Protein AF-X6I1Y8-F1 (afdb_monomer_lite)

Foldseek 3Di:
DVVLVCCCPVVVDALQNAAEEAEDPADEDDDDDPCLVVDDDPVSVVSVVSVVVVVVSVVVQVVSCVRNNVVRYHYDYDYHDHDDDQDPPNPVDDDPVVVVVPPPPPDD

pLDDT: mean 79.58, std 16.01, range [38.06, 97.5]

Structure (mmCIF, N/CA/C/O backbone):
data_AF-X6I1Y8-F1
#
_entry.id   AF-X6I1Y8-F1
#
loop_
_atom_site.group_PDB
_atom_site.id
_atom_site.type_symbol
_atom_site.label_atom_id
_atom_site.label_alt_id
_atom_site.label_comp_id
_atom_site.label_asym_id
_atom_site.label_entity_id
_atom_site.label_seq_id
_atom_site.pdbx_PDB_ins_code
_atom_site.Cartn_x
_atom_site.Cartn_y
_atom_site.Cartn_z
_atom_site.occupancy
_atom_site.B_iso_or_equiv
_atom_site.auth_seq_id
_atom_site.auth_comp_id
_atom_site.auth_asym_id
_atom_site.auth_atom_id
_atom_site.pdbx_PDB_model_num
ATOM 1 N N . MET A 1 1 ? -7.346 -3.556 -0.395 1.00 86.25 1 MET A N 1
ATOM 2 C CA . MET A 1 1 ? -8.622 -2.998 -0.889 1.00 86.25 1 MET A CA 1
ATOM 3 C C . MET A 1 1 ? -9.777 -3.969 -0.684 1.00 86.25 1 MET A C 1
ATOM 5 O O . MET A 1 1 ? -10.720 -3.591 -0.012 1.00 86.25 1 MET A O 1
ATOM 9 N N . THR A 1 2 ? -9.693 -5.216 -1.162 1.00 89.94 2 THR A N 1
ATOM 10 C CA . THR A 1 2 ? -10.754 -6.227 -0.961 1.00 89.94 2 THR A CA 1
ATOM 11 C C . THR A 1 2 ? -11.120 -6.414 0.512 1.00 89.94 2 THR A C 1
ATOM 13 O O . THR A 1 2 ? -12.273 -6.242 0.867 1.00 89.94 2 THR A O 1
ATOM 16 N N . ALA A 1 3 ? -10.123 -6.577 1.389 1.00 91.94 3 ALA A N 1
ATOM 17 C CA . ALA A 1 3 ? -10.350 -6.724 2.830 1.00 91.94 3 ALA A CA 1
ATOM 18 C C . ALA A 1 3 ? -11.124 -5.557 3.479 1.00 91.94 3 ALA A C 1
ATOM 20 O O . ALA A 1 3 ? -11.882 -5.778 4.415 1.00 91.94 3 ALA A O 1
ATOM 21 N N . LEU A 1 4 ? -10.957 -4.321 2.986 1.00 95.00 4 LEU A N 1
ATOM 22 C CA . LEU A 1 4 ? -11.710 -3.164 3.484 1.00 95.00 4 LEU A CA 1
ATOM 23 C C . LEU A 1 4 ? -13.194 -3.293 3.120 1.00 95.00 4 LEU A C 1
ATOM 25 O O . LEU A 1 4 ? -14.059 -3.129 3.974 1.00 95.00 4 LEU A O 1
ATOM 29 N N . VAL A 1 5 ? -13.477 -3.594 1.851 1.00 95.06 5 VAL A N 1
ATOM 30 C CA . VAL A 1 5 ? -14.854 -3.752 1.368 1.00 95.06 5 VAL A CA 1
ATOM 31 C C . VAL A 1 5 ? -15.518 -4.955 2.034 1.00 95.06 5 VAL A C 1
ATOM 33 O O . VAL A 1 5 ? -16.666 -4.844 2.451 1.00 95.06 5 VAL A O 1
ATOM 36 N N . ASP A 1 6 ? -14.788 -6.054 2.222 1.00 96.25 6 ASP A N 1
ATOM 37 C CA . ASP A 1 6 ? -15.281 -7.241 2.924 1.00 96.25 6 ASP A CA 1
ATOM 38 C C . ASP A 1 6 ? -15.609 -6.934 4.391 1.00 96.25 6 ASP A C 1
ATOM 40 O O . ASP A 1 6 ? -16.661 -7.335 4.880 1.00 96.25 6 ASP A O 1
ATOM 44 N N . ALA A 1 7 ? -14.761 -6.176 5.095 1.00 95.56 7 ALA A N 1
ATOM 45 C CA . ALA A 1 7 ? -15.032 -5.756 6.471 1.00 95.56 7 ALA A CA 1
ATOM 46 C C . ALA A 1 7 ? -16.342 -4.953 6.576 1.00 95.56 7 ALA A C 1
ATOM 48 O O . ALA A 1 7 ? -17.170 -5.204 7.454 1.00 95.56 7 ALA A O 1
ATOM 49 N N . MET A 1 8 ? -16.564 -4.023 5.647 1.00 95.38 8 MET A N 1
ATOM 50 C CA . MET A 1 8 ? -17.774 -3.199 5.620 1.00 95.38 8 MET A CA 1
ATOM 51 C C . MET A 1 8 ? -19.017 -4.005 5.219 1.00 95.38 8 MET A C 1
ATOM 53 O O . MET A 1 8 ? -20.071 -3.858 5.833 1.00 95.38 8 MET A O 1
ATOM 57 N N . ALA A 1 9 ? -18.906 -4.855 4.196 1.00 95.75 9 ALA A N 1
ATOM 58 C CA . ALA A 1 9 ? -20.039 -5.584 3.634 1.00 95.75 9 ALA A CA 1
ATOM 59 C C . ALA A 1 9 ? -20.448 -6.790 4.490 1.00 95.75 9 ALA A C 1
ATOM 61 O O . ALA A 1 9 ? -21.637 -7.010 4.713 1.00 95.75 9 ALA A O 1
ATOM 62 N N . CYS A 1 10 ? -19.478 -7.565 4.977 1.00 97.50 10 CYS A N 1
ATOM 63 C CA . CYS A 1 10 ? -19.738 -8.822 5.681 1.00 97.50 10 CYS A CA 1
ATOM 64 C C . CYS A 1 10 ? -19.906 -8.637 7.192 1.00 97.50 10 CYS A C 1
ATOM 66 O O . CYS A 1 10 ? -20.598 -9.433 7.821 1.00 97.50 10 CYS A O 1
ATOM 68 N N . TYR A 1 11 ? -19.289 -7.604 7.775 1.00 96.12 11 TYR A N 1
ATOM 69 C CA . TYR A 1 11 ? -19.300 -7.376 9.225 1.00 96.12 11 TYR A CA 1
ATOM 70 C C . TYR A 1 11 ? -19.976 -6.064 9.637 1.00 96.12 11 TYR A C 1
ATOM 72 O O . TYR A 1 11 ? -20.004 -5.752 10.824 1.00 96.12 11 TYR A O 1
ATOM 80 N N . ALA A 1 12 ? -20.535 -5.311 8.679 1.00 94.25 12 ALA A N 1
ATOM 81 C CA . ALA A 1 12 ? -21.230 -4.041 8.911 1.00 94.25 12 ALA A CA 1
ATOM 82 C C . ALA A 1 12 ? -20.410 -3.024 9.731 1.00 94.25 12 ALA A C 1
ATOM 84 O O . ALA A 1 12 ? -20.971 -2.202 10.456 1.00 94.25 12 ALA A O 1
ATOM 85 N N . ILE A 1 13 ? -19.079 -3.086 9.626 1.00 96.38 13 ILE A N 1
ATOM 86 C CA . ILE A 1 13 ? -18.184 -2.141 10.292 1.00 96.38 13 ILE A CA 1
ATOM 87 C C . ILE A 1 13 ? -18.301 -0.801 9.572 1.00 96.38 13 ILE A C 1
ATOM 89 O O . ILE A 1 13 ? -18.133 -0.722 8.351 1.00 96.38 13 ILE A O 1
ATOM 93 N N . ASP A 1 14 ? -18.583 0.259 10.325 1.00 96.25 14 ASP A N 1
ATOM 94 C CA . ASP A 1 14 ? -18.649 1.595 9.755 1.00 96.25 14 ASP A CA 1
ATOM 95 C C . ASP A 1 14 ? -17.248 2.065 9.326 1.00 96.25 14 ASP A C 1
ATOM 97 O O . ASP A 1 14 ? -16.246 1.844 10.008 1.00 96.25 14 ASP A O 1
ATOM 101 N N . ARG A 1 15 ? -17.168 2.745 8.180 1.00 94.81 15 ARG A N 1
ATOM 102 C CA . ARG A 1 15 ? -15.895 3.187 7.586 1.00 94.81 15 ARG A CA 1
ATOM 103 C C . ARG A 1 15 ? -15.078 4.112 8.499 1.00 94.81 15 ARG A C 1
ATOM 105 O O . ARG A 1 15 ? -13.859 4.135 8.380 1.00 94.81 15 ARG A O 1
ATOM 112 N N . HIS A 1 16 ? -15.719 4.845 9.416 1.00 95.69 16 HIS A N 1
ATOM 113 C CA . HIS A 1 16 ? -15.053 5.727 10.383 1.00 95.69 16 HIS A CA 1
ATOM 114 C C . HIS A 1 16 ? -14.553 4.968 11.625 1.00 95.69 16 HIS A C 1
ATOM 116 O O . HIS A 1 16 ? -14.071 5.584 12.574 1.00 95.69 16 HIS A O 1
ATOM 122 N N . GLN A 1 17 ? -14.677 3.641 11.648 1.00 96.12 17 GLN A N 1
ATOM 123 C CA . GLN A 1 17 ? -14.090 2.766 12.665 1.00 96.12 17 GLN A CA 1
ATOM 124 C C . GLN A 1 17 ? -12.865 2.011 12.134 1.00 96.12 17 GLN A C 1
ATOM 126 O O . GLN A 1 17 ? -12.293 1.191 12.849 1.00 96.12 17 GLN A O 1
ATOM 131 N N . ILE A 1 18 ? -12.476 2.260 10.880 1.00 96.44 18 ILE A N 1
ATOM 132 C CA . ILE A 1 18 ? -11.401 1.546 10.201 1.00 96.44 18 ILE A CA 1
ATOM 133 C C . ILE A 1 18 ? -10.221 2.495 10.012 1.00 96.44 18 ILE A C 1
ATOM 135 O O . ILE A 1 18 ? -10.349 3.545 9.385 1.00 96.44 18 ILE A O 1
ATOM 139 N N . ASP A 1 19 ? -9.063 2.091 10.527 1.00 97.19 19 ASP A N 1
ATOM 140 C CA . ASP A 1 19 ? -7.778 2.735 10.272 1.00 97.19 19 ASP A CA 1
ATOM 141 C C . ASP A 1 19 ? -6.890 1.779 9.481 1.00 97.19 19 ASP A C 1
ATOM 143 O O . ASP A 1 19 ? -6.830 0.578 9.760 1.00 97.19 19 ASP A O 1
ATOM 147 N N . ILE A 1 20 ? -6.218 2.302 8.459 1.00 97.00 20 ILE A N 1
ATOM 148 C CA . ILE A 1 20 ? -5.457 1.494 7.509 1.00 97.00 20 ILE A CA 1
ATOM 149 C C . ILE A 1 20 ? -3.996 1.922 7.536 1.00 97.00 20 ILE A C 1
ATOM 151 O O . ILE A 1 20 ? -3.648 3.034 7.137 1.00 97.00 20 ILE A O 1
ATOM 155 N N . LEU A 1 21 ? -3.132 0.983 7.913 1.00 96.19 21 LEU A N 1
ATOM 156 C CA . LEU A 1 21 ? -1.700 1.047 7.657 1.00 96.19 21 LEU A CA 1
ATOM 157 C C . LEU A 1 21 ? -1.385 0.254 6.385 1.00 96.19 21 LEU A C 1
ATOM 159 O O . LEU A 1 21 ? -1.597 -0.955 6.315 1.00 96.19 21 LEU A O 1
ATOM 163 N N . SER A 1 22 ? -0.866 0.939 5.375 1.00 94.62 22 SER A N 1
ATOM 164 C CA . SER A 1 22 ? -0.395 0.349 4.127 1.00 94.62 22 SER A CA 1
ATOM 165 C C . SER A 1 22 ? 1.130 0.357 4.108 1.00 94.62 22 SER A C 1
ATOM 167 O O . SER A 1 22 ? 1.737 1.416 4.255 1.00 94.62 22 SER A O 1
ATOM 169 N N . LEU A 1 23 ? 1.745 -0.807 3.901 1.00 93.19 23 LEU A N 1
ATOM 170 C CA . LEU A 1 23 ? 3.200 -0.959 3.822 1.00 93.19 23 LEU A CA 1
ATOM 171 C C . LEU A 1 23 ? 3.642 -1.180 2.381 1.00 93.19 23 LEU A C 1
ATOM 173 O O . LEU A 1 23 ? 3.035 -1.965 1.645 1.00 93.19 23 LEU A O 1
ATOM 177 N N . GLY A 1 24 ? 4.660 -0.440 1.964 1.00 88.50 24 GLY A N 1
ATOM 178 C CA . GLY A 1 24 ? 5.249 -0.550 0.643 1.00 88.50 24 GLY A CA 1
ATOM 179 C C . GLY A 1 24 ? 6.523 -1.352 0.583 1.00 88.50 24 GLY A C 1
ATOM 180 O O . GLY A 1 24 ? 7.197 -1.559 1.586 1.00 88.50 24 GLY A O 1
ATOM 181 N N . CYS A 1 25 ? 6.826 -1.800 -0.630 1.00 86.38 25 CYS A N 1
ATOM 182 C CA . CYS A 1 25 ? 8.020 -2.572 -0.948 1.00 86.38 25 CYS A CA 1
ATOM 183 C C . CYS A 1 25 ? 9.042 -1.734 -1.720 1.00 86.38 25 CYS A C 1
ATOM 185 O O . CYS A 1 25 ? 9.877 -2.309 -2.409 1.00 86.38 25 CYS A O 1
ATOM 187 N N . VAL A 1 26 ? 8.983 -0.402 -1.587 1.00 81.69 26 VAL A N 1
ATOM 188 C CA . VAL A 1 26 ? 9.804 0.555 -2.332 1.00 81.69 26 VAL A CA 1
ATOM 189 C C . VAL A 1 26 ? 9.480 0.559 -3.828 1.00 81.69 26 VAL A C 1
ATOM 191 O O . VAL A 1 26 ? 9.243 -0.467 -4.460 1.00 81.69 26 VAL A O 1
ATOM 194 N N . GLU A 1 27 ? 9.431 1.751 -4.418 1.00 74.75 27 GLU A N 1
ATOM 195 C CA . GLU A 1 27 ? 9.234 1.893 -5.858 1.00 74.75 27 GLU A CA 1
ATOM 196 C C . GLU A 1 27 ? 10.581 1.911 -6.595 1.00 74.75 27 GLU A C 1
ATOM 198 O O . GLU A 1 27 ? 11.579 2.459 -6.114 1.00 74.75 27 GLU A O 1
ATOM 203 N N . LEU A 1 28 ? 10.587 1.336 -7.797 1.00 72.12 28 LEU A N 1
ATOM 204 C CA . LEU A 1 28 ? 11.689 1.448 -8.745 1.00 72.12 28 LEU A CA 1
ATOM 205 C C . LEU A 1 28 ? 11.402 2.562 -9.746 1.00 72.12 28 LEU A C 1
ATOM 207 O O . LEU A 1 28 ? 10.261 2.769 -10.176 1.00 72.12 28 LEU A O 1
ATOM 211 N N . GLU A 1 29 ? 12.452 3.284 -10.126 1.00 64.44 29 GLU A N 1
ATOM 212 C CA . GLU A 1 29 ? 12.372 4.273 -11.192 1.00 64.44 29 GLU A CA 1
ATOM 213 C C . GLU A 1 29 ? 12.311 3.549 -12.543 1.00 64.44 29 GLU A C 1
ATOM 215 O O . GLU A 1 29 ? 13.318 3.100 -13.084 1.00 64.44 29 GLU A O 1
ATOM 220 N N . PHE A 1 30 ? 11.099 3.397 -13.075 1.00 63.28 30 PHE A N 1
ATOM 221 C CA . PHE A 1 30 ? 10.871 2.788 -14.383 1.00 63.28 30 PHE A CA 1
ATOM 222 C C . PHE A 1 30 ? 10.756 3.865 -15.464 1.00 63.28 30 PHE A C 1
ATOM 224 O O . PHE A 1 30 ? 9.817 4.664 -15.455 1.00 63.28 30 PHE A O 1
ATOM 231 N N . ALA A 1 31 ? 11.669 3.848 -16.436 1.00 59.25 31 ALA A N 1
ATOM 232 C CA . ALA A 1 31 ? 11.556 4.625 -17.667 1.00 59.25 31 ALA A CA 1
ATOM 233 C C . ALA A 1 31 ? 11.246 3.686 -18.842 1.00 59.25 31 ALA A C 1
ATOM 235 O O . ALA A 1 31 ? 12.118 2.967 -19.327 1.00 59.25 31 ALA A O 1
ATOM 236 N N . PHE A 1 32 ? 10.001 3.703 -19.323 1.00 63.72 32 PHE A N 1
ATOM 237 C CA . PHE A 1 32 ? 9.634 2.965 -20.530 1.00 63.72 32 PHE A CA 1
ATOM 238 C C . PHE A 1 32 ? 10.196 3.653 -21.771 1.00 63.72 32 PHE A C 1
ATOM 240 O O . PHE A 1 32 ? 9.953 4.837 -22.010 1.00 63.72 32 PHE A O 1
ATOM 247 N N . THR A 1 33 ? 10.893 2.897 -22.614 1.00 68.19 33 THR A N 1
ATOM 248 C CA . THR A 1 33 ? 11.250 3.365 -23.959 1.00 68.19 33 THR A CA 1
ATOM 249 C C . THR A 1 33 ? 10.145 3.003 -24.951 1.00 68.19 33 THR A C 1
ATOM 251 O O . THR A 1 33 ? 9.460 1.991 -24.801 1.00 68.19 33 THR A O 1
ATOM 254 N N . LYS A 1 34 ? 9.958 3.825 -25.995 1.00 65.69 34 LYS A N 1
ATOM 255 C CA . LYS A 1 34 ? 8.917 3.607 -27.024 1.00 65.69 34 LYS A CA 1
ATOM 256 C C . LYS A 1 34 ? 9.009 2.220 -27.674 1.00 65.69 34 LYS A C 1
ATOM 258 O O . LYS A 1 34 ? 7.988 1.620 -27.997 1.00 65.69 34 LYS A O 1
ATOM 263 N N . ASP A 1 35 ? 10.223 1.694 -27.793 1.00 66.12 35 ASP A N 1
ATOM 264 C CA . ASP A 1 35 ? 10.494 0.367 -28.339 1.00 66.12 35 ASP A CA 1
ATOM 265 C C . ASP A 1 35 ? 9.984 -0.768 -27.446 1.00 66.12 35 ASP A C 1
ATOM 267 O O . ASP A 1 35 ? 9.489 -1.757 -27.978 1.00 66.12 35 ASP A O 1
ATOM 271 N N . GLN A 1 36 ? 10.037 -0.623 -26.117 1.00 63.41 36 GLN A N 1
ATOM 272 C CA . GLN A 1 36 ? 9.520 -1.635 -25.188 1.00 63.41 36 GLN A CA 1
ATOM 273 C C . GLN A 1 36 ? 7.992 -1.729 -25.196 1.00 63.41 36 GLN A C 1
ATOM 275 O O . GLN A 1 36 ? 7.438 -2.791 -24.931 1.00 63.41 36 GLN A O 1
ATOM 280 N N . ILE A 1 37 ? 7.314 -0.624 -25.517 1.00 66.06 37 ILE A N 1
ATOM 281 C CA . ILE A 1 37 ? 5.854 -0.576 -25.656 1.00 66.06 37 ILE A CA 1
ATOM 282 C C . ILE A 1 37 ? 5.427 -1.199 -26.995 1.00 66.06 37 ILE A C 1
ATOM 284 O O . ILE A 1 37 ? 4.406 -1.877 -27.068 1.00 66.06 37 ILE A O 1
ATOM 288 N N . ALA A 1 38 ? 6.210 -0.981 -28.058 1.00 65.50 38 ALA A N 1
ATOM 289 C CA . ALA A 1 38 ? 5.887 -1.438 -29.410 1.00 65.50 38 ALA A CA 1
ATOM 290 C C . ALA A 1 38 ? 6.306 -2.892 -29.697 1.00 65.50 38 ALA A C 1
ATOM 292 O O . ALA A 1 38 ? 5.678 -3.564 -30.516 1.00 65.50 38 ALA A O 1
ATOM 293 N N . LYS A 1 39 ? 7.373 -3.386 -29.055 1.00 64.75 39 LYS A N 1
ATOM 294 C CA . LYS A 1 39 ? 7.924 -4.732 -29.273 1.00 64.75 39 LYS A CA 1
ATOM 295 C C . LYS A 1 39 ? 7.565 -5.628 -28.086 1.00 64.75 39 LYS A C 1
ATOM 297 O O . LYS A 1 39 ? 8.153 -5.532 -27.017 1.00 64.75 39 LYS A O 1
ATOM 302 N N . GLY A 1 40 ? 6.597 -6.523 -28.280 1.00 59.53 40 GLY A N 1
ATOM 303 C CA . GLY A 1 40 ? 6.240 -7.540 -27.285 1.00 59.53 40 GLY A CA 1
ATOM 304 C C . GLY A 1 40 ? 7.333 -8.604 -27.083 1.00 59.53 40 GLY A C 1
ATOM 305 O O . GLY A 1 40 ? 8.249 -8.750 -27.891 1.00 59.53 40 GLY A O 1
ATOM 306 N N . GLY A 1 41 ? 7.249 -9.369 -25.991 1.00 67.56 41 GLY A N 1
ATOM 307 C CA . GLY A 1 41 ? 8.146 -10.499 -25.696 1.00 67.56 41 GLY A CA 1
ATOM 308 C C . GLY A 1 41 ? 8.324 -10.725 -24.193 1.00 67.56 41 GLY A C 1
ATOM 309 O O . GLY A 1 41 ? 8.079 -9.816 -23.411 1.00 67.56 41 GLY A O 1
ATOM 310 N N . ILE A 1 42 ? 8.747 -11.923 -23.768 1.00 64.56 42 ILE A N 1
ATOM 311 C CA . ILE A 1 42 ? 8.811 -12.324 -22.341 1.00 64.56 42 ILE A CA 1
ATOM 312 C C . ILE A 1 42 ? 9.562 -11.308 -21.459 1.00 64.56 42 ILE A C 1
ATOM 314 O O . ILE A 1 42 ? 9.091 -10.976 -20.375 1.00 64.56 42 ILE A O 1
ATOM 318 N N . ARG A 1 43 ? 10.692 -10.759 -21.932 1.00 63.88 43 ARG A N 1
ATOM 319 C CA . ARG A 1 43 ? 11.449 -9.731 -21.188 1.00 63.88 43 ARG A CA 1
ATOM 320 C C . ARG A 1 43 ? 10.676 -8.418 -21.036 1.00 63.88 43 ARG A C 1
ATOM 322 O O . ARG A 1 43 ? 10.698 -7.830 -19.968 1.00 63.88 43 ARG A O 1
ATOM 329 N N . HIS A 1 44 ? 9.963 -7.993 -22.077 1.00 65.38 44 HIS A N 1
ATOM 330 C CA . HIS A 1 44 ? 9.120 -6.796 -22.034 1.00 65.38 44 HIS A CA 1
ATOM 331 C C . HIS A 1 44 ? 7.921 -6.987 -21.095 1.00 65.38 44 HIS A C 1
ATOM 333 O O . HIS A 1 44 ? 7.576 -6.082 -20.344 1.00 65.38 44 HIS A O 1
ATOM 339 N N . TRP A 1 45 ? 7.332 -8.189 -21.073 1.00 68.81 45 TRP A N 1
ATOM 340 C CA . TRP A 1 45 ? 6.238 -8.531 -20.160 1.00 68.81 45 TRP A CA 1
ATOM 341 C C . 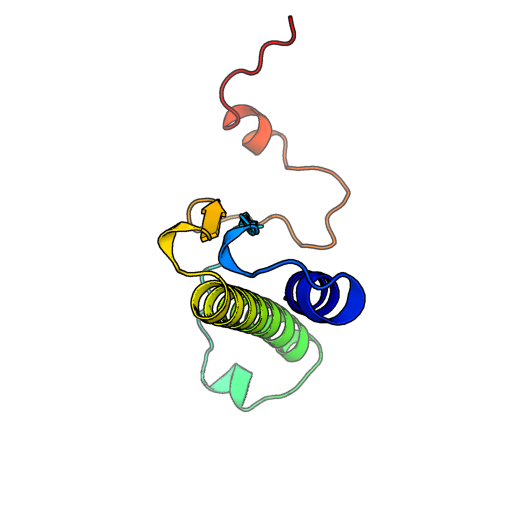TRP A 1 45 ? 6.652 -8.510 -18.684 1.00 68.81 45 TRP A C 1
ATOM 343 O O . TRP A 1 45 ? 5.853 -8.071 -17.860 1.00 68.81 45 TRP A O 1
ATOM 353 N N . ARG A 1 46 ? 7.886 -8.914 -18.344 1.00 70.19 46 ARG A N 1
ATOM 354 C CA . ARG A 1 46 ? 8.400 -8.829 -16.962 1.00 70.19 46 ARG A CA 1
ATOM 355 C C . ARG A 1 46 ? 8.379 -7.384 -16.443 1.00 70.19 46 ARG A C 1
ATOM 357 O O . ARG A 1 46 ? 7.841 -7.142 -15.369 1.00 70.19 46 ARG A O 1
ATOM 364 N N . GLU A 1 47 ? 8.874 -6.427 -17.226 1.00 71.62 47 GLU A N 1
ATOM 365 C CA . GLU A 1 47 ? 8.878 -5.004 -16.842 1.00 71.62 47 GLU A CA 1
ATOM 366 C C . GLU A 1 47 ? 7.460 -4.413 -16.742 1.00 71.62 47 GLU A C 1
ATOM 368 O O . GLU A 1 47 ? 7.154 -3.630 -15.839 1.00 71.62 47 GLU A O 1
ATOM 373 N N . ILE A 1 48 ? 6.557 -4.830 -17.637 1.00 75.94 48 ILE A N 1
ATOM 374 C CA . ILE A 1 48 ? 5.147 -4.412 -17.614 1.00 75.94 48 ILE A CA 1
ATOM 375 C C . ILE A 1 48 ? 4.454 -4.872 -16.325 1.00 75.94 48 ILE A C 1
ATOM 377 O O . ILE A 1 48 ? 3.665 -4.111 -15.765 1.00 75.94 48 ILE A O 1
ATOM 381 N N . ILE A 1 49 ? 4.744 -6.082 -15.835 1.00 79.38 49 ILE A N 1
ATOM 382 C CA . ILE A 1 49 ? 4.148 -6.606 -14.597 1.00 79.38 49 ILE A CA 1
ATOM 383 C C . ILE A 1 49 ? 4.547 -5.741 -13.398 1.00 79.38 49 ILE A C 1
ATOM 385 O O . ILE A 1 49 ? 3.671 -5.338 -12.635 1.00 79.38 49 ILE A O 1
ATOM 389 N N . SER A 1 50 ? 5.824 -5.380 -13.265 1.00 80.00 50 SER A N 1
ATOM 390 C CA . SER A 1 50 ? 6.291 -4.520 -12.169 1.00 80.00 50 SER A CA 1
ATOM 391 C C . SER A 1 50 ? 5.591 -3.156 -12.166 1.00 80.00 50 SER A C 1
ATOM 393 O O . SER A 1 50 ? 5.133 -2.677 -11.124 1.00 80.00 50 SER A O 1
ATOM 395 N N . ALA A 1 51 ? 5.418 -2.545 -13.340 1.00 79.50 51 ALA A N 1
ATOM 396 C CA . ALA A 1 51 ? 4.668 -1.297 -13.452 1.00 79.50 51 ALA A CA 1
ATOM 397 C C . ALA A 1 51 ? 3.166 -1.474 -13.186 1.00 79.50 51 ALA A C 1
ATOM 399 O O . ALA A 1 51 ? 2.548 -0.617 -12.550 1.00 79.50 51 ALA A O 1
ATOM 400 N N . ALA A 1 52 ? 2.573 -2.586 -13.626 1.00 85.12 52 ALA A N 1
ATOM 401 C CA . ALA A 1 52 ? 1.180 -2.907 -13.338 1.00 85.12 52 ALA A CA 1
ATOM 402 C C . ALA A 1 52 ? 0.945 -3.089 -11.831 1.00 85.12 52 ALA A C 1
ATOM 404 O O . ALA A 1 52 ? -0.041 -2.573 -11.309 1.00 85.12 52 ALA A O 1
ATOM 405 N N . MET A 1 53 ? 1.865 -3.741 -11.112 1.00 86.81 53 MET A N 1
ATOM 406 C CA . MET A 1 53 ? 1.814 -3.878 -9.651 1.00 86.81 53 MET A CA 1
ATOM 407 C C . MET A 1 53 ? 1.857 -2.514 -8.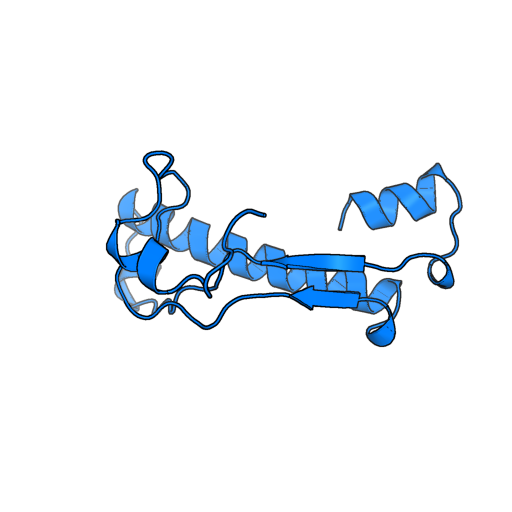958 1.00 86.81 53 MET A C 1
ATOM 409 O O . MET A 1 53 ? 1.065 -2.256 -8.050 1.00 86.81 53 MET A O 1
ATOM 413 N N . ARG A 1 54 ? 2.720 -1.603 -9.425 1.00 85.44 54 ARG A N 1
ATOM 414 C CA . ARG A 1 54 ? 2.775 -0.224 -8.919 1.00 85.44 54 ARG A CA 1
ATOM 415 C C . ARG A 1 54 ? 1.447 0.508 -9.121 1.00 85.44 54 ARG A C 1
ATOM 417 O O . ARG A 1 54 ? 0.896 1.055 -8.167 1.00 85.44 54 ARG A O 1
ATOM 424 N N . LEU A 1 55 ? 0.911 0.487 -10.341 1.00 88.62 55 LEU A N 1
ATOM 425 C CA . LEU A 1 55 ? -0.373 1.121 -10.664 1.00 88.62 55 LEU A CA 1
ATOM 426 C C . LEU A 1 55 ? -1.524 0.522 -9.851 1.00 88.62 55 LEU A C 1
ATOM 428 O O . LEU A 1 55 ? -2.385 1.253 -9.362 1.00 88.62 55 LEU A O 1
ATOM 432 N N . GLN A 1 56 ? -1.525 -0.798 -9.669 1.00 91.31 56 GLN A N 1
ATOM 433 C CA . GLN A 1 56 ? -2.520 -1.496 -8.864 1.00 91.31 56 GLN A CA 1
ATOM 434 C C . GLN A 1 56 ? -2.441 -1.071 -7.392 1.00 91.31 56 GLN A C 1
ATOM 436 O O . GLN A 1 56 ? -3.480 -0.775 -6.799 1.00 91.31 56 GLN A O 1
ATOM 441 N N . SER A 1 57 ? -1.235 -0.967 -6.830 1.00 91.00 57 SER A N 1
ATOM 442 C CA . SER A 1 57 ? -1.012 -0.495 -5.460 1.00 91.00 57 SER A CA 1
ATOM 443 C C . SER A 1 57 ? -1.525 0.937 -5.271 1.00 91.00 57 SER A C 1
ATOM 445 O O . SER A 1 57 ? -2.276 1.215 -4.334 1.00 91.00 57 SER A O 1
ATOM 447 N N . GLN A 1 58 ? -1.210 1.836 -6.209 1.00 91.44 58 GLN A N 1
ATOM 448 C CA . GLN A 1 58 ? -1.671 3.228 -6.172 1.00 91.44 58 GLN A CA 1
ATOM 449 C C . GLN A 1 58 ? -3.194 3.338 -6.302 1.00 91.44 58 GLN A C 1
ATOM 451 O O . GLN A 1 58 ? -3.821 4.095 -5.560 1.00 91.44 58 GLN A O 1
ATOM 456 N N . ASN A 1 59 ? -3.804 2.554 -7.195 1.00 94.06 59 ASN A N 1
ATOM 457 C CA . ASN A 1 59 ? -5.257 2.504 -7.339 1.00 94.06 59 ASN A CA 1
ATOM 458 C C . ASN A 1 59 ? -5.917 2.007 -6.043 1.00 94.06 59 ASN A C 1
ATOM 460 O O . ASN A 1 59 ? -6.808 2.668 -5.514 1.00 94.06 59 ASN A O 1
ATOM 464 N N . ALA A 1 60 ? -5.423 0.903 -5.476 1.00 94.06 60 ALA A N 1
ATOM 465 C CA . ALA A 1 60 ? -5.927 0.353 -4.222 1.00 94.06 60 ALA A CA 1
ATOM 466 C C . ALA A 1 60 ? -5.814 1.350 -3.057 1.00 94.06 60 ALA A C 1
ATOM 468 O O . ALA A 1 60 ? -6.746 1.464 -2.259 1.00 94.06 60 ALA A O 1
ATOM 469 N N . LEU A 1 61 ? -4.698 2.079 -2.969 1.00 95.00 61 LEU A N 1
ATOM 470 C CA . LEU A 1 61 ? -4.477 3.105 -1.953 1.00 95.00 61 LEU A CA 1
ATOM 471 C C . LEU A 1 61 ? -5.444 4.285 -2.125 1.00 95.00 61 LEU A C 1
ATOM 473 O O . LEU A 1 61 ? -6.045 4.735 -1.150 1.00 95.00 61 LEU A O 1
ATOM 477 N N . GLY A 1 62 ? -5.624 4.756 -3.363 1.00 94.69 62 GLY A N 1
ATOM 478 C CA . GLY A 1 62 ? -6.546 5.843 -3.687 1.00 94.69 62 GLY A CA 1
ATOM 479 C C . GLY A 1 62 ? -7.996 5.488 -3.365 1.00 94.69 62 GLY A C 1
ATOM 480 O O . GLY A 1 62 ? -8.680 6.254 -2.690 1.00 94.69 62 GLY A O 1
ATOM 481 N N . GLN A 1 63 ? -8.446 4.300 -3.774 1.00 95.62 63 GLN A N 1
ATOM 482 C CA . GLN A 1 63 ? -9.801 3.823 -3.490 1.00 95.62 63 GLN A CA 1
ATOM 483 C C . GLN A 1 63 ? -10.044 3.645 -1.988 1.00 95.62 63 GLN A C 1
ATOM 485 O O . GLN A 1 63 ? -11.082 4.066 -1.482 1.00 95.62 63 GLN A O 1
ATOM 490 N N . ALA A 1 64 ? -9.076 3.089 -1.252 1.00 96.00 64 ALA A N 1
ATOM 491 C CA . ALA A 1 64 ? -9.184 2.972 0.199 1.00 96.00 64 ALA A CA 1
ATOM 492 C C . ALA A 1 64 ? -9.301 4.354 0.859 1.00 96.00 64 ALA A C 1
ATOM 494 O O . ALA A 1 64 ? -10.204 4.569 1.663 1.00 96.00 64 ALA A O 1
ATOM 495 N N . GLY A 1 65 ? -8.452 5.309 0.465 1.00 95.81 65 GLY A N 1
ATOM 496 C CA . GLY A 1 65 ? -8.489 6.675 0.992 1.00 95.81 65 GLY A CA 1
ATOM 497 C C . GLY A 1 65 ? -9.794 7.420 0.699 1.00 95.81 65 GLY A C 1
ATOM 498 O O . GLY A 1 65 ? -10.252 8.181 1.546 1.00 95.81 65 GLY A O 1
ATOM 499 N N . LEU A 1 66 ? -10.419 7.185 -0.461 1.00 95.44 66 LEU A N 1
ATOM 500 C CA . LEU A 1 66 ? -11.734 7.752 -0.784 1.00 95.44 66 LEU A CA 1
ATOM 501 C C . LEU A 1 66 ? -12.858 7.162 0.075 1.00 95.44 66 LEU A C 1
ATOM 503 O O . LEU A 1 66 ? -13.805 7.875 0.398 1.00 95.44 66 LEU A O 1
ATOM 507 N N . LEU A 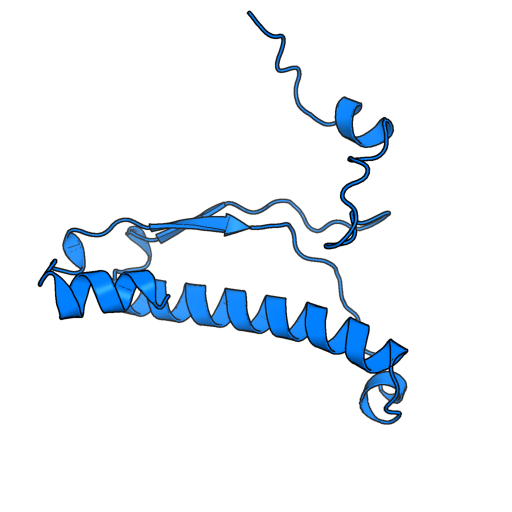1 67 ? -12.764 5.881 0.443 1.00 95.44 67 LEU A N 1
ATOM 508 C CA . LEU A 1 67 ? -13.780 5.221 1.259 1.00 95.44 67 LEU A CA 1
ATOM 509 C C . LEU A 1 67 ? -13.664 5.574 2.741 1.00 95.44 67 LEU A C 1
ATOM 511 O O . LEU A 1 67 ? -14.661 5.969 3.334 1.00 95.44 67 LEU A O 1
ATOM 515 N N . VAL A 1 68 ? -12.487 5.422 3.354 1.00 95.81 68 VAL A N 1
ATOM 516 C CA . VAL A 1 68 ? -12.340 5.621 4.812 1.00 95.81 68 VAL A CA 1
ATOM 517 C C . VAL A 1 68 ? -11.975 7.053 5.202 1.00 95.81 68 VAL A C 1
ATOM 519 O O . VAL A 1 68 ? -12.120 7.420 6.362 1.00 95.81 68 VAL A O 1
ATOM 522 N N . GLY A 1 69 ? -11.544 7.879 4.248 1.00 95.25 69 GLY A N 1
ATOM 523 C CA . GLY A 1 69 ? -10.956 9.191 4.516 1.00 95.25 69 GLY A CA 1
ATOM 524 C C . GLY A 1 69 ? -9.428 9.138 4.507 1.00 95.25 69 GLY A C 1
ATOM 525 O O . GLY A 1 69 ? -8.798 8.172 4.944 1.00 95.25 69 GLY A O 1
ATOM 526 N N . ARG A 1 70 ? -8.797 10.185 3.961 1.00 94.88 70 ARG A N 1
ATOM 527 C CA . ARG A 1 70 ? -7.336 10.230 3.764 1.00 94.88 70 ARG A CA 1
ATOM 528 C C . ARG A 1 70 ? -6.558 10.307 5.079 1.00 94.88 70 ARG A C 1
ATOM 530 O O . ARG A 1 70 ? -5.414 9.855 5.123 1.00 94.88 70 ARG A O 1
ATOM 537 N N . ASP A 1 71 ? -7.176 10.878 6.102 1.00 96.56 71 ASP A N 1
ATOM 538 C CA . ASP A 1 71 ? -6.697 11.018 7.477 1.00 96.56 71 ASP A CA 1
ATOM 539 C C . ASP A 1 71 ? -6.589 9.674 8.215 1.00 96.56 71 ASP A C 1
ATOM 541 O O . ASP A 1 71 ? -5.759 9.539 9.109 1.00 96.56 71 ASP A O 1
ATOM 545 N N . ARG A 1 72 ? -7.346 8.660 7.781 1.00 96.06 72 ARG A N 1
ATOM 546 C CA . ARG A 1 72 ? -7.369 7.308 8.369 1.00 96.06 72 ARG A CA 1
ATOM 547 C C . ARG A 1 72 ? -6.508 6.290 7.620 1.00 96.06 72 ARG A C 1
ATOM 549 O O . ARG A 1 72 ? -6.528 5.095 7.911 1.00 96.06 72 ARG A O 1
ATOM 556 N N . LEU A 1 73 ? -5.764 6.753 6.618 1.00 96.88 73 LEU A N 1
ATOM 557 C CA . LEU A 1 73 ? -4.956 5.933 5.724 1.00 96.88 73 LEU A CA 1
ATOM 558 C C . LEU A 1 73 ? -3.495 6.384 5.795 1.00 96.88 73 LEU A C 1
ATOM 560 O O . LEU A 1 73 ? -3.103 7.377 5.178 1.00 96.88 73 LEU A O 1
ATOM 564 N N . LEU A 1 74 ? -2.658 5.624 6.494 1.00 96.62 74 LEU A N 1
ATOM 565 C CA . LEU A 1 74 ? -1.220 5.859 6.534 1.00 96.62 74 LEU A CA 1
ATOM 566 C C . LEU A 1 74 ? -0.510 4.911 5.568 1.00 96.62 74 LEU A C 1
ATOM 568 O O . LEU A 1 74 ? -0.625 3.695 5.680 1.00 96.62 74 LEU A O 1
ATOM 572 N N . ARG A 1 75 ? 0.260 5.468 4.630 1.00 94.12 75 ARG A N 1
ATOM 573 C CA . ARG A 1 75 ? 1.163 4.708 3.761 1.00 94.12 75 ARG A CA 1
ATOM 574 C C . ARG A 1 75 ? 2.589 4.909 4.250 1.00 94.12 75 ARG A C 1
ATOM 576 O O . ARG A 1 75 ? 3.069 6.039 4.249 1.00 94.12 75 ARG A O 1
ATOM 583 N N . VAL A 1 76 ? 3.248 3.822 4.631 1.00 93.88 76 VAL A N 1
ATOM 584 C CA . VAL A 1 76 ? 4.683 3.800 4.918 1.00 93.88 76 VAL A CA 1
ATOM 585 C C . VAL A 1 76 ? 5.375 3.117 3.751 1.00 93.88 76 VAL A C 1
ATOM 587 O O . VAL A 1 76 ? 5.038 1.989 3.397 1.00 93.88 76 VAL A O 1
ATOM 590 N N . ASP A 1 77 ? 6.318 3.818 3.138 1.00 89.81 77 ASP A N 1
ATOM 591 C CA . ASP A 1 77 ? 7.112 3.319 2.021 1.00 89.81 77 ASP A CA 1
ATOM 592 C C . ASP A 1 77 ? 8.554 3.820 2.152 1.00 89.81 77 ASP A C 1
ATOM 594 O O . ASP A 1 77 ? 8.816 4.791 2.871 1.00 89.81 77 ASP A O 1
ATOM 598 N N . GLY A 1 78 ? 9.487 3.151 1.480 1.00 84.50 78 GLY A N 1
ATOM 599 C CA . GLY A 1 78 ? 10.890 3.568 1.460 1.00 84.50 78 GLY A CA 1
ATOM 600 C C . GLY A 1 78 ? 11.185 4.609 0.379 1.00 84.50 78 GLY A C 1
ATOM 601 O O . GLY A 1 78 ? 10.372 4.884 -0.503 1.00 84.50 78 GLY A O 1
ATOM 602 N N . ALA A 1 79 ? 12.384 5.190 0.439 1.00 81.06 79 ALA A N 1
ATOM 603 C CA . ALA A 1 79 ? 12.880 6.062 -0.622 1.00 81.06 79 ALA A CA 1
ATOM 604 C C . ALA A 1 79 ? 13.100 5.269 -1.920 1.00 81.06 79 ALA A C 1
ATOM 606 O O . ALA A 1 79 ? 13.518 4.116 -1.865 1.00 81.06 79 ALA A O 1
ATOM 607 N N . LEU A 1 80 ? 12.876 5.912 -3.073 1.00 75.81 80 LEU A N 1
ATOM 608 C CA . LEU A 1 80 ? 13.120 5.331 -4.399 1.00 75.81 80 LEU A CA 1
ATOM 609 C C . LEU A 1 80 ? 14.508 4.679 -4.469 1.00 75.81 80 LEU A C 1
ATOM 611 O O . LEU A 1 80 ? 15.529 5.341 -4.241 1.00 75.81 80 LEU A O 1
ATOM 615 N N . MET A 1 81 ? 14.543 3.390 -4.812 1.00 72.50 81 MET A N 1
ATOM 616 C CA . MET A 1 81 ? 15.792 2.640 -4.907 1.00 72.50 81 MET A CA 1
ATOM 617 C C . MET A 1 81 ? 16.434 2.900 -6.271 1.00 72.50 81 MET A C 1
ATOM 619 O O . MET A 1 81 ? 15.914 2.484 -7.303 1.00 72.50 81 MET A O 1
ATOM 623 N N . LYS A 1 82 ? 17.558 3.628 -6.280 1.00 70.12 82 LYS A N 1
ATOM 624 C CA . LYS A 1 82 ? 18.233 4.062 -7.519 1.00 70.12 82 LYS A CA 1
ATOM 625 C C . LYS A 1 82 ? 19.160 3.008 -8.125 1.00 70.12 82 LYS A C 1
ATOM 627 O O . LYS A 1 82 ? 19.425 3.047 -9.321 1.00 70.12 82 LYS A O 1
ATOM 632 N N . SER A 1 83 ? 19.696 2.100 -7.314 1.00 70.81 83 SER A N 1
ATOM 633 C CA . SER A 1 83 ? 20.651 1.082 -7.755 1.00 70.81 83 SER A CA 1
ATOM 634 C C . SER A 1 83 ? 20.470 -0.222 -6.983 1.00 70.81 83 SER A C 1
ATOM 636 O O . SER A 1 83 ? 20.075 -0.208 -5.821 1.00 70.81 83 SER A O 1
ATOM 638 N N . ASN A 1 84 ? 20.774 -1.337 -7.657 1.00 72.94 84 ASN A N 1
ATOM 639 C CA . ASN A 1 84 ? 20.771 -2.699 -7.115 1.00 72.94 84 ASN A CA 1
ATOM 640 C C . ASN A 1 84 ? 19.484 -3.089 -6.358 1.00 72.94 84 ASN A C 1
ATOM 642 O O . ASN A 1 84 ? 19.536 -3.382 -5.161 1.00 72.94 84 ASN A O 1
ATOM 646 N N . PRO A 1 85 ? 18.321 -3.067 -7.028 1.00 77.31 85 PRO A N 1
ATOM 647 C CA . PRO A 1 85 ? 17.080 -3.429 -6.374 1.00 77.31 85 PRO A CA 1
ATOM 648 C C . PRO A 1 85 ? 17.049 -4.903 -5.974 1.00 77.31 85 PRO A C 1
ATOM 650 O O . PRO A 1 85 ? 17.617 -5.744 -6.665 1.00 77.31 85 PRO A O 1
ATOM 653 N N . ILE A 1 86 ? 16.383 -5.198 -4.857 1.00 79.06 86 ILE A N 1
ATOM 654 C CA . ILE A 1 86 ? 16.083 -6.575 -4.464 1.00 79.06 86 ILE A CA 1
ATOM 655 C C . ILE A 1 86 ? 14.918 -7.025 -5.344 1.00 79.06 86 ILE A C 1
ATOM 657 O O . ILE A 1 86 ? 13.857 -6.395 -5.332 1.00 79.06 86 ILE A O 1
ATOM 661 N N . ASP A 1 87 ? 15.144 -8.065 -6.143 1.00 80.06 87 ASP A N 1
ATOM 662 C CA . ASP A 1 87 ? 14.116 -8.644 -7.005 1.00 80.06 87 ASP A CA 1
ATOM 663 C C . ASP A 1 87 ? 13.007 -9.285 -6.145 1.00 80.06 87 ASP A C 1
ATOM 665 O O . ASP A 1 87 ? 13.247 -9.767 -5.039 1.00 80.06 87 ASP A O 1
ATOM 669 N N . LEU A 1 88 ? 11.764 -9.288 -6.640 1.00 80.56 88 LEU A N 1
ATOM 670 C CA . LEU A 1 88 ? 10.609 -9.793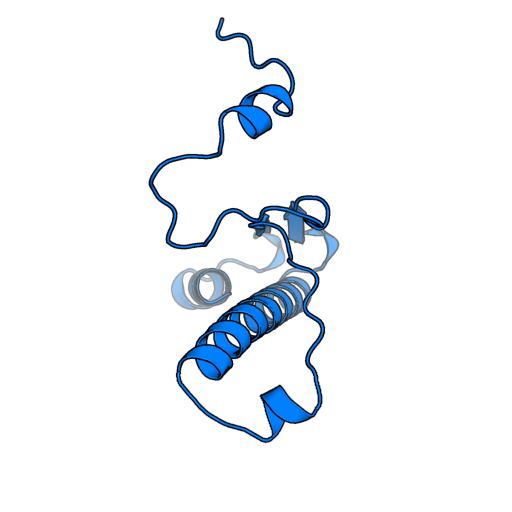 -5.880 1.00 80.56 88 LEU A CA 1
ATOM 671 C C . LEU A 1 88 ? 10.732 -11.288 -5.535 1.00 80.56 88 LEU A C 1
ATOM 673 O O . LEU A 1 88 ? 10.187 -11.743 -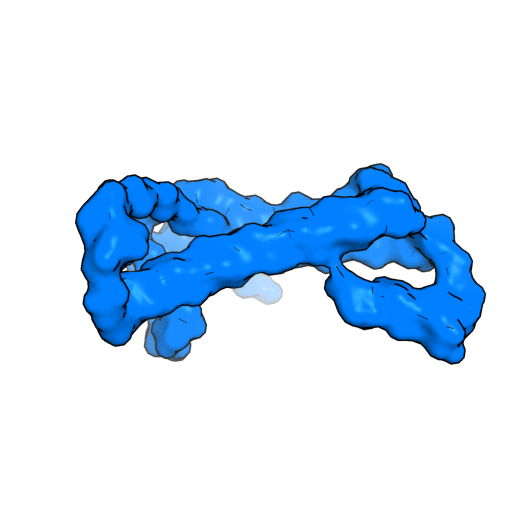4.531 1.00 80.56 88 LEU A O 1
ATOM 677 N N . ASP A 1 89 ? 11.416 -12.045 -6.388 1.00 83.38 89 ASP A N 1
ATOM 678 C CA . ASP A 1 89 ? 11.693 -13.471 -6.243 1.00 83.38 89 ASP A CA 1
ATOM 679 C C . ASP A 1 89 ? 13.051 -13.764 -5.586 1.00 83.38 89 ASP A C 1
ATOM 681 O O . ASP A 1 89 ? 13.403 -14.933 -5.413 1.00 83.38 89 ASP A O 1
ATOM 685 N N . ASP A 1 90 ? 13.797 -12.738 -5.165 1.00 82.94 90 ASP A N 1
ATOM 686 C CA . ASP A 1 90 ? 15.046 -12.914 -4.431 1.00 82.94 90 ASP A CA 1
ATOM 687 C C . ASP A 1 90 ? 14.777 -13.240 -2.953 1.00 82.94 90 ASP A C 1
ATOM 689 O O . ASP A 1 90 ? 14.657 -12.375 -2.084 1.00 82.94 90 ASP A O 1
ATOM 693 N N . TYR A 1 91 ? 14.689 -14.538 -2.666 1.00 82.69 91 TYR A N 1
ATOM 694 C CA . TYR A 1 91 ? 14.570 -15.079 -1.311 1.00 82.69 91 TYR A CA 1
ATOM 695 C C . TYR A 1 91 ? 15.929 -15.348 -0.649 1.00 82.69 91 TYR A C 1
ATOM 697 O O . TYR A 1 91 ? 15.967 -15.796 0.500 1.00 82.69 91 TYR A O 1
ATOM 705 N N . THR A 1 92 ? 17.046 -15.122 -1.354 1.00 81.38 92 THR A N 1
ATOM 706 C CA . THR A 1 92 ? 18.392 -15.464 -0.855 1.00 81.38 92 THR A CA 1
ATOM 707 C C . THR A 1 92 ? 18.921 -14.473 0.185 1.00 81.38 92 THR A C 1
ATOM 709 O O . THR A 1 92 ? 19.919 -14.746 0.853 1.00 81.38 92 THR A O 1
ATOM 712 N N . GLY A 1 93 ? 18.177 -13.388 0.408 1.00 64.81 93 GLY A N 1
ATOM 713 C CA . GLY A 1 93 ? 18.431 -12.381 1.428 1.00 64.81 93 GLY A CA 1
ATOM 714 C C . GLY A 1 93 ? 19.108 -11.137 0.850 1.00 64.81 93 GLY A C 1
ATOM 715 O O . GLY A 1 93 ? 19.750 -11.201 -0.196 1.00 64.81 93 GLY A O 1
ATOM 716 N N . PRO A 1 94 ? 18.967 -9.976 1.514 1.00 64.44 94 PRO A N 1
ATOM 717 C CA . PRO A 1 94 ? 19.569 -8.742 1.033 1.00 64.44 94 PRO A CA 1
ATOM 718 C C . PRO A 1 94 ? 21.102 -8.883 0.964 1.00 64.44 94 PRO A C 1
ATOM 720 O O . PRO A 1 94 ? 21.696 -9.488 1.863 1.00 64.44 94 PRO A O 1
ATOM 723 N N . PRO A 1 95 ? 21.775 -8.291 -0.042 1.00 63.81 95 PRO A N 1
ATOM 724 C CA . PRO A 1 95 ? 23.233 -8.256 -0.086 1.00 63.81 95 PRO A CA 1
ATOM 725 C C . PRO A 1 95 ? 23.795 -7.696 1.228 1.00 63.81 95 PRO A C 1
ATOM 727 O O . PRO A 1 95 ? 23.236 -6.749 1.779 1.00 63.81 95 PRO A O 1
ATOM 730 N N . GLN A 1 96 ? 24.922 -8.229 1.716 1.00 59.53 96 GLN A N 1
ATOM 731 C CA . GLN A 1 96 ? 25.552 -7.839 2.995 1.00 59.53 96 GLN A CA 1
ATOM 732 C C . GLN A 1 96 ? 25.699 -6.309 3.176 1.00 59.53 96 GLN A C 1
ATOM 734 O O . GLN A 1 96 ? 25.680 -5.802 4.295 1.00 59.53 96 GLN A O 1
ATOM 739 N N . SER A 1 97 ? 25.814 -5.557 2.077 1.00 57.75 97 SER A N 1
ATOM 740 C CA . SER A 1 97 ? 25.870 -4.091 2.056 1.00 57.75 97 SER A CA 1
ATOM 741 C C . SER A 1 97 ? 24.602 -3.395 2.573 1.00 57.75 97 SER A C 1
ATOM 743 O O . SER A 1 97 ? 24.702 -2.286 3.091 1.00 57.75 97 SER A O 1
ATOM 745 N N . TYR A 1 98 ? 23.427 -4.027 2.489 1.00 60.88 98 TYR A N 1
ATOM 746 C CA . TYR A 1 98 ? 22.154 -3.479 2.977 1.00 60.88 98 TYR A CA 1
ATOM 747 C C . TYR A 1 98 ? 21.968 -3.649 4.488 1.00 60.88 98 TYR A C 1
ATOM 749 O O . TYR A 1 98 ? 21.343 -2.801 5.122 1.00 60.88 98 TYR A O 1
ATOM 757 N N . LEU A 1 99 ? 22.571 -4.680 5.093 1.00 57.03 99 LEU A N 1
ATOM 758 C CA . LEU A 1 99 ? 22.594 -4.848 6.554 1.00 57.03 99 LEU A CA 1
ATOM 759 C C . LEU A 1 99 ? 23.313 -3.684 7.259 1.00 57.03 99 LEU A C 1
ATOM 761 O O . LEU A 1 99 ? 22.991 -3.374 8.400 1.00 57.03 99 LEU A O 1
ATOM 765 N N . LEU A 1 100 ? 24.239 -3.005 6.570 1.00 53.44 100 LEU A N 1
ATOM 766 C CA . LEU A 1 100 ? 24.957 -1.829 7.082 1.00 53.44 100 LEU A CA 1
ATOM 767 C C . LEU A 1 100 ? 24.131 -0.530 7.033 1.00 53.44 100 LEU A C 1
ATOM 769 O O . LEU A 1 100 ? 24.507 0.449 7.673 1.00 53.44 100 LEU A O 1
ATOM 773 N N . LEU A 1 101 ? 23.029 -0.507 6.272 1.00 53.66 101 LEU A N 1
ATOM 774 C CA . LEU A 1 101 ? 22.113 0.636 6.157 1.00 53.66 101 LEU A CA 1
ATOM 775 C C . LEU A 1 101 ? 20.905 0.527 7.094 1.00 53.66 101 LEU A C 1
ATOM 777 O O . LEU A 1 101 ? 20.175 1.505 7.265 1.00 53.66 101 LEU A O 1
ATOM 781 N N . LEU A 1 102 ? 20.690 -0.636 7.712 1.00 52.59 102 LEU A N 1
ATO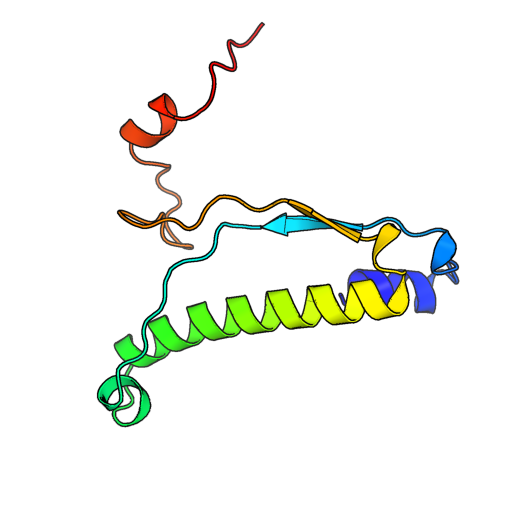M 782 C CA . LEU A 1 102 ? 19.715 -0.763 8.783 1.00 52.59 102 LEU A CA 1
ATOM 783 C C . LEU A 1 102 ? 20.258 -0.013 10.007 1.00 52.59 102 LEU A C 1
ATOM 785 O O . LEU A 1 102 ? 21.373 -0.300 10.450 1.00 52.59 102 LEU A O 1
ATOM 789 N N . PRO A 1 103 ? 19.513 0.956 10.568 1.00 47.97 103 PRO A N 1
ATOM 790 C CA . PRO A 1 103 ? 19.922 1.585 11.811 1.00 47.97 103 PRO A CA 1
ATOM 791 C C . PRO A 1 103 ? 20.041 0.478 12.854 1.00 47.97 103 PRO A C 1
ATOM 793 O O . PRO A 1 103 ? 19.073 -0.237 13.058 1.00 47.97 103 PRO A O 1
ATOM 796 N N . HIS A 1 104 ? 21.240 0.308 13.416 1.00 50.88 104 HIS A N 1
ATOM 797 C CA . HIS A 1 104 ? 21.612 -0.453 14.615 1.00 50.88 104 HIS A CA 1
ATOM 798 C C . HIS A 1 104 ? 20.442 -0.931 15.504 1.00 50.88 104 HIS A C 1
ATOM 800 O O . HIS A 1 104 ? 20.279 -0.496 16.639 1.00 50.88 104 HIS A O 1
ATOM 806 N N . TRP A 1 105 ? 19.655 -1.899 15.043 1.00 44.50 105 TRP A N 1
ATOM 807 C CA . TRP A 1 105 ? 18.812 -2.690 15.924 1.00 44.50 105 TRP A CA 1
ATOM 808 C C . TRP A 1 105 ? 19.752 -3.686 16.596 1.00 44.50 105 TRP A C 1
ATOM 810 O O . TRP A 1 105 ? 19.889 -4.835 16.182 1.00 44.50 105 TRP A O 1
ATOM 820 N N . SER A 1 106 ? 20.488 -3.192 17.595 1.00 38.06 106 SER A N 1
ATOM 821 C CA . SER A 1 106 ? 21.142 -4.043 18.575 1.00 38.06 106 SER A CA 1
ATOM 822 C C . SER A 1 106 ? 20.034 -4.802 19.289 1.00 38.06 106 SER A C 1
ATOM 824 O O . SER A 1 106 ? 19.225 -4.196 19.991 1.00 38.06 106 SER A O 1
ATOM 826 N N . ALA A 1 107 ? 19.980 -6.111 19.070 1.00 41.19 107 ALA A N 1
ATOM 827 C CA . ALA A 1 107 ? 19.192 -7.007 19.892 1.00 41.19 107 ALA A CA 1
ATOM 828 C C . ALA A 1 107 ? 19.618 -6.828 21.360 1.00 41.19 107 ALA A C 1
ATOM 830 O O . ALA A 1 107 ? 20.750 -7.148 21.725 1.00 41.19 107 ALA A O 1
ATOM 831 N N . THR A 1 108 ? 18.717 -6.277 22.168 1.00 39.94 108 THR A N 1
ATOM 832 C CA . THR A 1 108 ? 18.625 -6.547 23.609 1.00 39.94 108 THR A CA 1
ATOM 833 C C . THR A 1 108 ? 17.502 -7.533 23.829 1.00 39.94 108 THR A C 1
ATOM 835 O O . THR A 1 108 ? 16.445 -7.328 23.189 1.00 39.94 108 THR A O 1
#

Radius of gyration: 18.26 Å; chains: 1; bounding box: 47×26×53 Å

Sequence (108 aa):
MTALVDAMACYAIDRHQIDILSLGCVELEFAFTKDQIAKGGIRHWREIISAAMRLQSQNALGQAGLLVGRDRLLRVDGALMKSNPIDLDDYTGPPQSYLLLLPHWSAT

Secondary structure (DSSP, 8-state):
-HHHHHHHHHH---GGG--EEEE----B-----HHHHHS-SHHHHHHHHHHHHHHHHHHHHHHHHHHH-GGGEEEE-PPPB-SSPPPTT--S---HHHHTTS------